Protein AF-G3UZN1-F1 (afdb_monomer)

Foldseek 3Di:
DADAAPNDSPDADEAEAEEEPQQPDPVSVVVVVVVVLVVCCVVVVDDSSRYDYDYHHDDQQVADDPNHTSVVD

Solvent-accessible surface area (backbone atoms only — not comparable to full-atom values): 4585 Å² total; per-residue (Å²): 140,82,69,71,55,95,92,33,74,62,89,66,49,79,47,78,48,73,38,65,88,68,38,72,44,69,72,46,42,54,56,51,46,58,54,49,50,57,52,47,32,66,77,65,73,42,61,74,92,36,51,48,78,48,68,39,59,44,57,49,74,77,40,78,51,98,94,44,38,49,71,82,110

Sequence (73 aa):
MTLLMNKSTEPCAHLLVSSIGVVGTAEQNRTHSASFFKFLTEELSLDQDRIVIRFFPLEAWQIGKKGTVMTFL

Nearest PDB structures (foldseek):
  3ker-assembly1_A  TM=9.823E-01  e=3.967E-12  Mus musculus
  7mru-assembly1_C  TM=9.800E-01  e=5.421E-10  Homo sapiens
  6c5f-assembly3_C  TM=9.847E-01  e=1.073E-09  Homo sapiens
  8vg7-assembly1_A  TM=9.825E-01  e=1.411E-09  Homo sapiens
  3m21-assembly1_F  TM=8.420E-01  e=1.411E-02  Helicobacter pylori 26695

Radius of gyration: 15.4 Å; Cα contacts (8 Å, |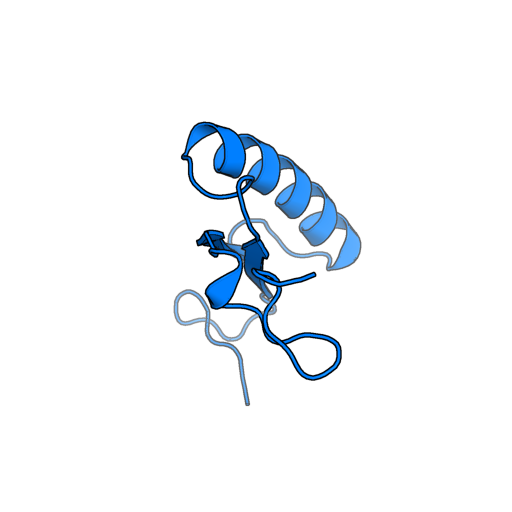Δi|>4): 84; chains: 1; bounding box: 30×23×39 Å

Structure (mmCIF, N/CA/C/O backbone):
data_AF-G3UZN1-F1
#
_entry.id   AF-G3UZN1-F1
#
loop_
_atom_site.group_PDB
_atom_site.id
_atom_site.type_symbol
_atom_site.label_atom_id
_atom_site.label_alt_id
_atom_site.label_comp_id
_atom_site.label_asym_id
_atom_site.label_entity_id
_atom_site.label_seq_id
_atom_site.pdbx_PDB_ins_code
_atom_site.Cartn_x
_atom_site.Cartn_y
_atom_site.Cartn_z
_atom_site.occupancy
_atom_site.B_iso_or_equiv
_atom_site.auth_seq_id
_atom_site.auth_comp_id
_atom_site.auth_asym_id
_atom_site.auth_atom_id
_atom_site.pdbx_PDB_model_num
ATOM 1 N N . MET A 1 1 ? -20.745 -11.515 1.312 1.00 59.12 1 MET A N 1
ATOM 2 C CA . MET A 1 1 ? -19.342 -11.576 1.773 1.00 59.12 1 MET A CA 1
ATOM 3 C C . MET A 1 1 ? -19.175 -10.455 2.780 1.00 59.12 1 MET A C 1
ATOM 5 O O . MET A 1 1 ? -19.474 -9.326 2.421 1.00 59.12 1 MET A O 1
ATOM 9 N N . THR A 1 2 ? -18.798 -10.761 4.021 1.00 77.38 2 THR A N 1
ATOM 10 C CA . THR A 1 2 ? -18.636 -9.759 5.087 1.00 77.38 2 THR A CA 1
ATOM 11 C C . THR A 1 2 ? -17.160 -9.655 5.421 1.00 77.38 2 THR A C 1
ATOM 13 O O . THR A 1 2 ? -16.503 -10.681 5.599 1.00 77.38 2 THR A O 1
ATOM 16 N N . LEU A 1 3 ? -16.634 -8.434 5.464 1.00 87.75 3 LEU A N 1
ATOM 17 C CA . LEU A 1 3 ? -15.262 -8.200 5.885 1.00 87.75 3 LEU A CA 1
ATOM 18 C C . LEU A 1 3 ? -15.213 -8.303 7.413 1.00 87.75 3 LEU A C 1
ATOM 20 O O . LEU A 1 3 ? -16.015 -7.678 8.103 1.00 87.75 3 LEU A O 1
ATOM 24 N N . LEU A 1 4 ? -14.323 -9.146 7.930 1.00 91.81 4 LEU A N 1
ATOM 25 C CA . LEU A 1 4 ? -14.176 -9.379 9.362 1.00 91.81 4 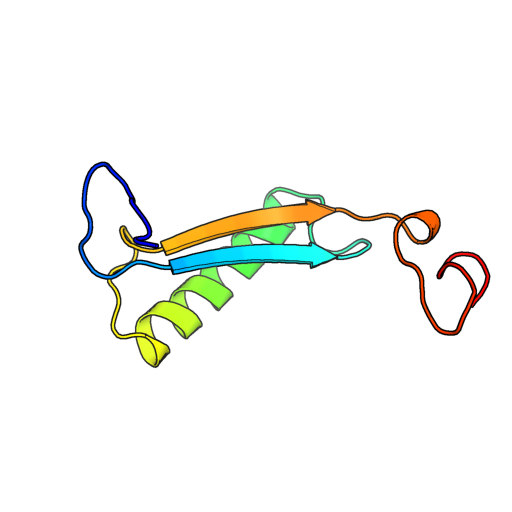LEU A CA 1
ATOM 26 C C . LEU A 1 4 ? -12.837 -8.797 9.804 1.00 91.81 4 LEU A C 1
ATOM 28 O O . LEU A 1 4 ? -11.785 -9.246 9.347 1.00 91.81 4 LEU A O 1
ATOM 32 N N . MET A 1 5 ? -12.879 -7.811 10.695 1.00 92.00 5 MET A N 1
ATOM 33 C CA . MET A 1 5 ? -11.691 -7.131 11.200 1.00 92.00 5 MET A CA 1
ATOM 34 C C . MET A 1 5 ? -11.712 -7.135 12.724 1.00 92.00 5 MET A C 1
ATOM 36 O O . MET A 1 5 ? -12.690 -6.715 13.345 1.00 92.00 5 MET A O 1
ATOM 40 N N . ASN A 1 6 ? -10.642 -7.654 13.331 1.00 87.56 6 ASN A N 1
ATOM 41 C CA . ASN A 1 6 ? -10.526 -7.827 14.783 1.00 87.56 6 ASN A CA 1
ATOM 42 C C . ASN A 1 6 ? -11.734 -8.562 15.399 1.00 87.56 6 ASN A C 1
ATOM 44 O O . ASN A 1 6 ? -12.248 -8.170 16.440 1.00 87.56 6 ASN A O 1
ATOM 48 N N . LYS A 1 7 ? -12.196 -9.637 14.736 1.00 89.56 7 LYS A N 1
ATOM 49 C CA . LYS A 1 7 ? -13.380 -10.442 15.118 1.00 89.56 7 LYS A CA 1
ATOM 50 C C . LYS A 1 7 ? -14.720 -9.692 15.089 1.00 89.56 7 LYS A C 1
ATOM 52 O O . LYS A 1 7 ? -15.712 -10.212 15.586 1.00 89.56 7 LYS A O 1
ATOM 57 N N . SER A 1 8 ? -14.759 -8.509 14.485 1.00 91.12 8 SER A N 1
ATOM 58 C CA . SER A 1 8 ? -15.954 -7.683 14.354 1.00 91.12 8 SER A CA 1
ATOM 59 C C . SER A 1 8 ? -16.344 -7.515 12.885 1.00 91.12 8 SER A C 1
ATOM 61 O O . SER A 1 8 ? -15.481 -7.380 12.012 1.00 91.12 8 SER A O 1
ATOM 63 N N . THR A 1 9 ? -17.651 -7.515 12.632 1.00 94.69 9 THR A N 1
ATOM 64 C CA . THR A 1 9 ? -18.272 -7.219 11.333 1.00 94.69 9 THR A CA 1
ATOM 65 C C . THR A 1 9 ? -18.715 -5.764 11.204 1.00 94.69 9 THR A C 1
ATOM 67 O O . THR A 1 9 ? -19.370 -5.427 10.221 1.00 94.69 9 THR A O 1
ATOM 70 N N . GLU A 1 10 ? -18.389 -4.913 12.181 1.00 95.50 10 GLU A N 1
ATOM 71 C CA . GLU A 1 10 ? -18.613 -3.471 12.071 1.00 95.50 10 GLU A CA 1
ATOM 72 C C . GLU A 1 10 ? -17.917 -2.909 10.818 1.00 95.50 10 GLU A C 1
ATOM 74 O O . GLU A 1 10 ? -16.932 -3.500 10.344 1.00 95.50 10 GLU A O 1
ATOM 79 N N . PRO A 1 11 ? -18.372 -1.768 10.276 1.00 95.94 11 PRO A N 1
ATOM 80 C CA . PRO A 1 11 ? -17.732 -1.128 9.132 1.00 95.94 11 PRO A CA 1
ATOM 81 C C . PRO A 1 11 ? -16.206 -1.035 9.299 1.00 95.94 11 PRO A C 1
ATOM 83 O O . PRO A 1 11 ? -15.689 -0.708 10.371 1.00 95.94 11 PRO A O 1
ATOM 86 N N . CYS A 1 12 ? -15.474 -1.427 8.258 1.00 96.88 12 CYS A N 1
ATOM 87 C CA . CYS A 1 12 ? -14.014 -1.425 8.224 1.00 96.88 12 CYS A CA 1
ATOM 88 C C . CYS A 1 12 ? -13.498 -1.393 6.782 1.00 96.88 12 CYS A C 1
ATOM 90 O O . CYS A 1 12 ? -14.237 -1.693 5.840 1.00 96.88 12 CYS A O 1
ATOM 92 N N . ALA A 1 13 ? -12.220 -1.048 6.611 1.00 96.06 13 ALA A N 1
ATOM 93 C CA . ALA A 1 13 ? -11.573 -0.959 5.308 1.00 96.06 13 ALA A CA 1
ATOM 94 C C . ALA A 1 13 ? -10.190 -1.625 5.300 1.00 96.06 13 ALA A C 1
ATOM 96 O O . ALA A 1 13 ? -9.353 -1.404 6.175 1.00 96.06 13 ALA A O 1
ATOM 97 N N . HIS A 1 14 ? -9.922 -2.415 4.258 1.00 95.81 14 HIS A N 1
ATOM 98 C CA . HIS A 1 14 ? -8.595 -2.950 3.959 1.00 95.81 14 HIS A CA 1
ATOM 99 C C . HIS A 1 14 ? -8.077 -2.314 2.666 1.00 95.81 14 HIS A C 1
ATOM 101 O O . HIS A 1 14 ? -8.608 -2.588 1.590 1.00 95.81 14 HIS A O 1
ATOM 107 N N . LEU A 1 15 ? -7.018 -1.512 2.759 1.00 97.62 15 LEU A N 1
ATOM 108 C CA . LEU A 1 15 ? -6.343 -0.926 1.603 1.00 97.62 15 LEU A CA 1
ATOM 109 C C . LEU A 1 15 ? -5.098 -1.749 1.243 1.00 97.62 15 LEU A C 1
ATOM 111 O O . LEU A 1 15 ? -4.249 -2.041 2.088 1.00 97.62 15 LEU A O 1
ATOM 115 N N . LEU A 1 16 ? -4.979 -2.114 -0.032 1.00 98.12 16 LEU A N 1
ATOM 116 C CA . LEU A 1 16 ? -3.793 -2.752 -0.600 1.00 98.12 16 LEU A CA 1
ATOM 117 C C . LEU A 1 16 ? -3.129 -1.757 -1.547 1.00 98.12 16 LEU A C 1
ATOM 119 O O . LEU A 1 16 ? -3.740 -1.348 -2.532 1.00 98.12 16 LEU A O 1
ATOM 123 N N . VAL A 1 17 ? -1.884 -1.385 -1.267 1.00 98.44 17 VAL A N 1
ATOM 124 C CA . VAL A 1 17 ? -1.114 -0.468 -2.113 1.00 98.44 17 VAL A CA 1
ATOM 125 C C . VAL A 1 17 ? 0.035 -1.245 -2.730 1.00 98.44 17 VAL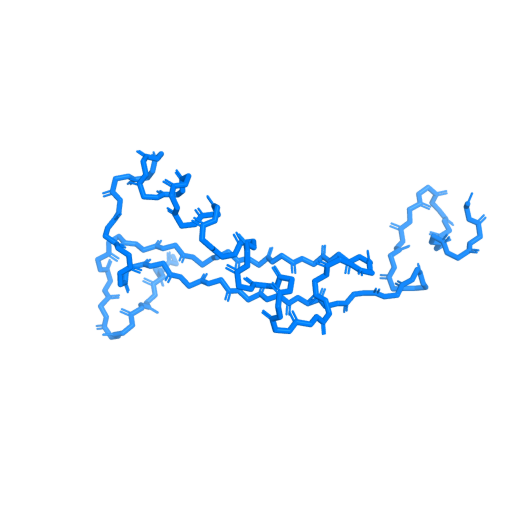 A C 1
ATOM 127 O O . VAL A 1 17 ? 0.970 -1.626 -2.033 1.00 98.44 17 VAL A O 1
ATOM 130 N N . SER A 1 18 ? -0.038 -1.487 -4.037 1.00 98.44 18 SER A N 1
ATOM 131 C CA . SER A 1 18 ? 1.048 -2.127 -4.785 1.00 98.44 18 SER A CA 1
ATOM 132 C C . SER A 1 18 ? 1.686 -1.114 -5.725 1.00 98.44 18 SER A C 1
ATOM 134 O O . SER A 1 18 ? 0.972 -0.470 -6.493 1.00 98.44 18 SER A O 1
ATOM 136 N N . SER A 1 19 ? 3.004 -0.930 -5.647 1.00 98.38 19 SER A N 1
ATOM 137 C CA . SER A 1 19 ? 3.703 0.078 -6.452 1.00 98.38 19 SER A CA 1
ATOM 138 C C . SER A 1 19 ? 5.181 -0.251 -6.641 1.00 98.38 19 SER A C 1
ATOM 140 O O . SER A 1 19 ? 5.793 -0.909 -5.800 1.00 98.38 19 SER A O 1
ATOM 142 N N . ILE A 1 20 ? 5.764 0.244 -7.732 1.00 98.12 20 ILE A N 1
ATOM 143 C CA . ILE A 1 20 ? 7.192 0.106 -8.028 1.00 98.12 20 ILE A CA 1
ATOM 144 C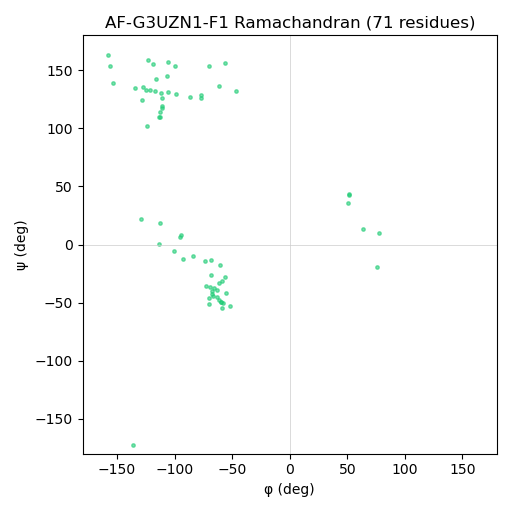 C . ILE A 1 20 ? 7.961 1.250 -7.351 1.00 98.12 20 ILE A C 1
ATOM 146 O O . ILE A 1 20 ? 7.622 2.421 -7.516 1.00 98.12 20 ILE A O 1
ATOM 150 N N . GLY A 1 21 ? 8.992 0.916 -6.570 1.00 97.44 21 GLY A N 1
ATOM 151 C CA . GLY A 1 21 ? 9.993 1.855 -6.031 1.00 97.44 21 GLY A CA 1
ATOM 152 C C . GLY A 1 21 ? 9.583 2.754 -4.850 1.00 97.44 21 GLY A C 1
ATOM 153 O O . GLY A 1 21 ? 10.459 3.251 -4.143 1.00 97.44 21 GLY A O 1
ATOM 154 N N . VAL A 1 22 ? 8.287 2.965 -4.592 1.00 98.00 22 VAL A N 1
ATOM 155 C CA . VAL A 1 22 ? 7.821 3.987 -3.618 1.00 98.00 22 VAL A CA 1
ATOM 156 C C . VAL A 1 22 ? 7.141 3.447 -2.358 1.00 98.00 22 VAL A C 1
ATOM 158 O O . VAL A 1 22 ? 6.723 4.243 -1.519 1.00 98.00 22 VAL A O 1
ATOM 161 N N . VAL A 1 23 ? 7.019 2.126 -2.212 1.00 98.25 23 VAL A N 1
ATOM 162 C CA . VAL A 1 23 ? 6.370 1.478 -1.051 1.00 98.25 23 VAL A CA 1
ATOM 163 C C . VAL A 1 23 ? 7.232 0.378 -0.412 1.00 98.25 23 VAL A C 1
ATOM 165 O O . VAL A 1 23 ? 6.721 -0.539 0.233 1.00 98.25 23 VAL A O 1
ATOM 168 N N . GLY A 1 24 ? 8.549 0.438 -0.630 1.00 97.81 24 GLY A N 1
ATOM 169 C CA . GLY A 1 24 ? 9.497 -0.617 -0.259 1.00 97.81 24 GLY A CA 1
ATOM 170 C C . GLY A 1 24 ? 10.144 -0.451 1.117 1.00 97.81 24 GLY A C 1
ATOM 171 O O . GLY A 1 24 ? 10.758 -1.398 1.601 1.00 97.81 24 GLY A O 1
ATOM 172 N N . THR A 1 25 ? 10.019 0.718 1.756 1.00 98.44 25 THR A N 1
ATOM 173 C CA . THR A 1 25 ? 10.654 0.989 3.058 1.00 98.44 25 THR A CA 1
ATOM 174 C C . THR A 1 25 ? 9.658 1.393 4.139 1.00 98.44 25 THR A C 1
ATOM 176 O O . THR A 1 25 ? 8.554 1.872 3.864 1.00 98.44 25 THR A O 1
ATOM 179 N N . ALA A 1 26 ? 10.062 1.219 5.399 1.00 98.50 26 ALA A N 1
ATOM 180 C CA . ALA A 1 26 ? 9.260 1.617 6.548 1.00 98.50 26 ALA A CA 1
ATOM 181 C C . ALA A 1 26 ? 9.037 3.138 6.588 1.00 98.50 26 ALA A C 1
ATOM 183 O O . ALA A 1 26 ? 7.935 3.589 6.884 1.00 98.50 26 ALA A O 1
ATOM 184 N N . GLU A 1 27 ? 10.046 3.938 6.240 1.00 98.44 27 GLU A N 1
ATOM 185 C CA . GLU A 1 27 ? 9.988 5.404 6.251 1.00 98.44 27 GLU A CA 1
ATOM 186 C C . GLU A 1 27 ? 9.021 5.946 5.191 1.00 98.44 27 GLU A C 1
ATOM 188 O O . GLU A 1 27 ? 8.214 6.836 5.483 1.00 98.44 27 GLU A O 1
ATOM 193 N N . GLN A 1 28 ? 9.059 5.374 3.980 1.00 98.38 28 GLN A N 1
ATOM 194 C CA . GLN A 1 28 ? 8.092 5.672 2.921 1.00 98.38 28 GLN A CA 1
ATOM 195 C C . GLN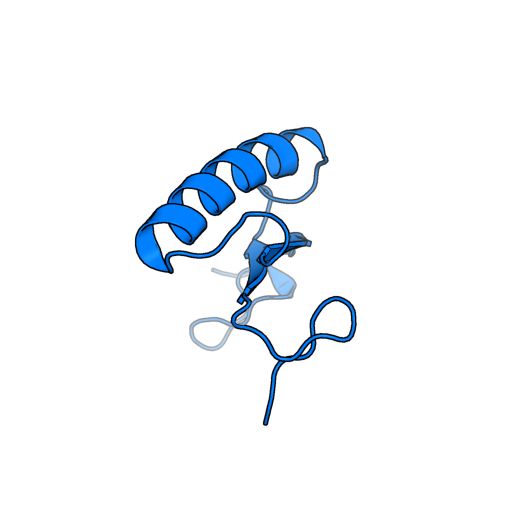 A 1 28 ? 6.677 5.340 3.405 1.00 98.38 28 GLN A C 1
ATOM 197 O O . GLN A 1 28 ? 5.795 6.201 3.440 1.00 98.38 28 GLN A O 1
ATOM 202 N N . ASN A 1 29 ? 6.485 4.103 3.867 1.00 98.62 29 ASN A N 1
ATOM 203 C CA . ASN A 1 29 ? 5.175 3.596 4.253 1.00 98.62 29 ASN A CA 1
ATOM 204 C C . ASN A 1 29 ? 4.621 4.280 5.507 1.00 98.62 29 ASN A C 1
ATOM 206 O O . ASN A 1 29 ? 3.404 4.403 5.624 1.00 98.62 29 ASN A O 1
ATOM 210 N N . ARG A 1 30 ? 5.463 4.810 6.405 1.00 98.62 30 ARG A N 1
ATOM 211 C CA . ARG A 1 30 ? 5.033 5.655 7.531 1.00 98.62 30 ARG A CA 1
ATOM 212 C C . ARG A 1 30 ? 4.357 6.933 7.037 1.00 98.62 30 ARG A C 1
ATOM 214 O O . ARG A 1 30 ? 3.274 7.274 7.506 1.00 98.62 30 ARG A O 1
ATOM 221 N N . THR A 1 31 ? 4.983 7.619 6.082 1.00 98.44 31 THR A N 1
ATOM 222 C CA . THR A 1 31 ? 4.454 8.863 5.496 1.00 98.44 31 THR A CA 1
ATOM 223 C C . THR A 1 31 ? 3.177 8.605 4.694 1.00 98.44 31 THR A C 1
ATOM 225 O O . THR A 1 31 ? 2.179 9.314 4.857 1.00 98.44 31 THR A O 1
ATOM 228 N N . HIS A 1 32 ? 3.173 7.544 3.882 1.00 98.50 32 HIS A N 1
ATOM 229 C CA . HIS A 1 32 ? 1.998 7.130 3.111 1.00 98.50 32 HIS A CA 1
ATOM 230 C C . HIS A 1 32 ? 0.837 6.734 4.016 1.00 98.50 32 HIS A C 1
ATOM 232 O O . HIS A 1 32 ? -0.283 7.184 3.797 1.00 98.50 32 HIS A O 1
ATOM 238 N N . SER A 1 33 ? 1.104 5.947 5.064 1.00 98.56 33 SER A N 1
ATOM 239 C CA . SER A 1 33 ? 0.079 5.528 6.024 1.00 98.56 33 SER A CA 1
ATOM 240 C C . SER A 1 33 ? -0.584 6.737 6.666 1.00 98.56 33 SER A C 1
ATOM 242 O O . SER A 1 33 ? -1.801 6.839 6.609 1.00 98.56 33 SER A O 1
ATOM 244 N N . ALA A 1 34 ? 0.184 7.698 7.190 1.00 98.44 34 ALA A N 1
ATOM 245 C CA . ALA A 1 34 ? -0.393 8.898 7.800 1.00 98.44 34 ALA A CA 1
ATOM 246 C C . ALA A 1 34 ? -1.343 9.646 6.843 1.00 98.44 34 ALA A C 1
ATOM 248 O O . ALA A 1 34 ? -2.430 10.065 7.242 1.00 98.44 34 ALA A O 1
ATOM 249 N N . SER A 1 35 ? -0.959 9.757 5.568 1.00 98.25 35 SER A N 1
ATOM 250 C CA . SER A 1 35 ? -1.761 10.439 4.545 1.00 98.25 35 SER A CA 1
ATOM 251 C C . SER A 1 35 ? -3.027 9.658 4.175 1.00 98.25 35 SER A C 1
ATOM 253 O O . SER A 1 35 ? -4.113 10.234 4.127 1.00 98.25 35 SER A O 1
ATOM 255 N N . PHE A 1 36 ? -2.913 8.344 3.956 1.00 98.50 36 PHE A N 1
ATOM 256 C CA . PHE A 1 36 ? -4.056 7.490 3.627 1.00 98.50 36 PHE A CA 1
ATOM 257 C C . PHE A 1 36 ? -5.036 7.353 4.783 1.00 98.50 36 PHE A C 1
ATOM 259 O O . PHE A 1 36 ? -6.236 7.384 4.543 1.00 98.50 36 PHE A O 1
ATOM 266 N N . PHE A 1 37 ? -4.555 7.229 6.022 1.00 98.38 37 PHE A N 1
ATOM 267 C CA . PHE A 1 37 ? -5.432 7.184 7.188 1.00 98.38 37 PHE A CA 1
ATOM 268 C C . PHE A 1 37 ? -6.258 8.459 7.284 1.00 98.38 37 PHE A C 1
ATOM 270 O O . PHE A 1 37 ? -7.474 8.350 7.347 1.00 98.38 37 PHE A O 1
ATOM 277 N N . LYS A 1 38 ? -5.628 9.639 7.186 1.00 98.19 38 LYS A N 1
ATOM 278 C CA . LYS A 1 38 ? -6.356 10.915 7.181 1.00 98.19 38 LYS A CA 1
ATOM 279 C C . LYS A 1 38 ? -7.471 10.924 6.130 1.00 98.19 38 LYS A C 1
ATOM 281 O O . LYS A 1 38 ? -8.624 11.179 6.458 1.00 98.19 38 LYS A O 1
ATOM 286 N N . PHE A 1 39 ? -7.124 10.598 4.886 1.00 98.44 39 PHE A N 1
ATOM 287 C CA . PHE A 1 39 ? -8.083 10.561 3.784 1.00 98.44 39 PHE A CA 1
ATOM 288 C C . PHE A 1 39 ? -9.226 9.563 4.035 1.00 98.44 39 PHE A C 1
ATOM 290 O O . PHE A 1 39 ? -10.394 9.912 3.922 1.00 98.44 39 PHE A O 1
ATOM 297 N N . LEU A 1 40 ? -8.909 8.323 4.416 1.00 98.12 40 LEU A N 1
ATOM 298 C CA . LEU A 1 40 ? -9.904 7.262 4.586 1.00 98.12 40 LEU A CA 1
ATOM 299 C C . LEU A 1 40 ? -10.825 7.498 5.785 1.00 98.12 40 LEU A C 1
ATOM 301 O O . LEU A 1 40 ? -12.007 7.179 5.695 1.00 98.12 40 LEU A O 1
ATOM 305 N N . THR A 1 41 ? -10.314 8.041 6.892 1.00 97.88 41 THR A N 1
ATOM 306 C CA . THR A 1 41 ? -11.156 8.359 8.054 1.00 97.88 41 THR A CA 1
ATOM 307 C C . THR A 1 41 ? -12.163 9.458 7.721 1.00 97.88 41 THR A C 1
ATOM 309 O O . THR A 1 41 ? -13.310 9.374 8.149 1.00 97.88 41 THR A O 1
ATOM 312 N N . GLU A 1 42 ? -11.756 10.453 6.922 1.00 97.75 42 GLU A N 1
ATOM 313 C CA . GLU A 1 42 ? -12.626 11.550 6.479 1.00 97.75 42 GLU A CA 1
ATOM 314 C C . GLU A 1 42 ? -13.681 11.048 5.475 1.00 97.75 42 GLU A C 1
ATOM 316 O O . GLU A 1 42 ? -14.876 11.241 5.688 1.00 9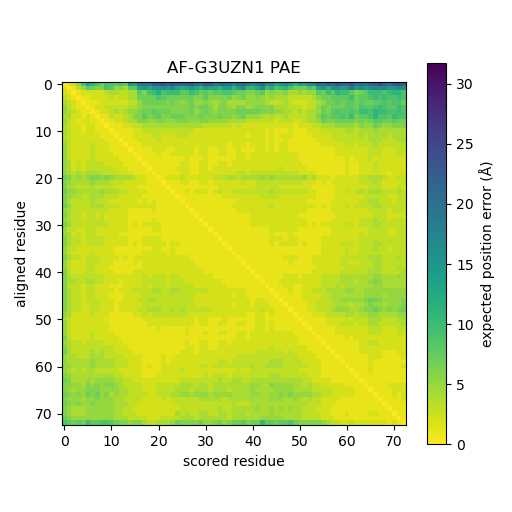7.75 42 GLU A O 1
ATOM 321 N N . GLU A 1 43 ? -13.264 10.334 4.427 1.00 98.25 43 GLU A N 1
ATOM 322 C CA . GLU A 1 43 ? -14.161 9.897 3.347 1.00 98.25 43 GLU A CA 1
ATOM 323 C C . GLU A 1 43 ? -15.116 8.769 3.753 1.00 98.25 43 GLU A C 1
ATOM 325 O O . GLU A 1 43 ? -16.253 8.707 3.287 1.00 98.25 43 GLU A O 1
ATOM 330 N N . LEU A 1 44 ? -14.662 7.847 4.606 1.00 97.00 44 LEU A N 1
ATOM 331 C CA . LEU A 1 44 ? -15.446 6.667 4.982 1.00 97.00 44 LEU A CA 1
ATOM 332 C C . LEU A 1 44 ? -16.123 6.809 6.346 1.00 97.00 44 LEU A C 1
ATOM 334 O O . LEU A 1 44 ? -16.886 5.920 6.720 1.00 97.00 44 LEU A O 1
ATOM 338 N N . SER A 1 45 ? -15.856 7.8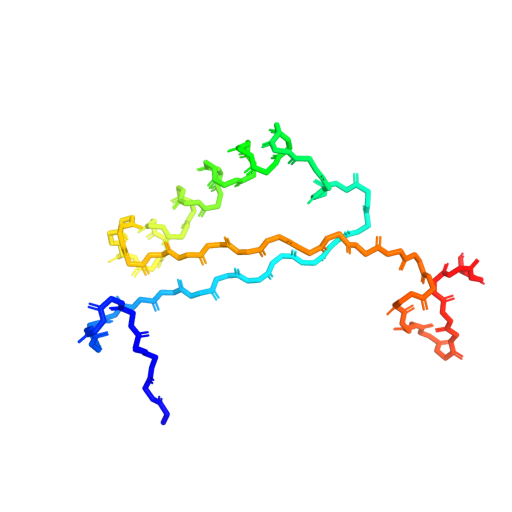94 7.085 1.00 97.12 45 SER A N 1
ATOM 339 C CA . SER A 1 45 ? -16.340 8.083 8.461 1.00 97.12 45 SER A CA 1
ATOM 340 C C . SER A 1 45 ? -16.022 6.877 9.362 1.00 97.12 45 SER A C 1
ATOM 342 O O . SER A 1 45 ? -16.870 6.403 10.118 1.00 97.12 45 SER A O 1
ATOM 344 N N . LEU A 1 46 ? -14.803 6.344 9.232 1.00 96.88 46 LEU A N 1
ATOM 345 C CA . LEU A 1 46 ? -14.306 5.209 10.010 1.00 96.88 46 LEU A CA 1
ATOM 346 C C . LEU A 1 46 ? -13.287 5.672 11.045 1.00 96.88 46 LEU A C 1
ATOM 348 O O . LEU A 1 46 ? -12.460 6.539 10.764 1.00 96.88 46 LEU A O 1
ATOM 352 N N . ASP A 1 47 ? -13.285 5.013 12.199 1.00 95.75 47 ASP A N 1
ATOM 353 C CA . ASP A 1 47 ? -12.203 5.140 13.169 1.00 95.75 47 ASP A CA 1
ATOM 354 C C . ASP A 1 47 ? -10.919 4.469 12.655 1.00 95.75 47 ASP A C 1
ATOM 356 O O . ASP A 1 47 ? -10.941 3.532 11.848 1.00 95.75 47 ASP A O 1
ATOM 360 N N . GLN A 1 48 ? -9.762 4.938 13.133 1.00 95.81 48 GLN A N 1
ATOM 361 C CA . GLN A 1 48 ? -8.460 4.442 12.670 1.00 95.81 48 GLN A CA 1
ATOM 362 C C . GLN A 1 48 ? -8.260 2.944 12.957 1.00 95.81 48 GLN A C 1
ATOM 364 O O . GLN A 1 48 ? -7.643 2.235 12.169 1.00 95.81 48 GLN A O 1
ATOM 369 N N . ASP A 1 49 ? -8.808 2.412 14.046 1.00 95.38 49 ASP A N 1
ATOM 370 C CA . ASP A 1 49 ? -8.716 0.986 14.381 1.00 95.38 49 ASP A CA 1
ATOM 371 C C . ASP A 1 49 ? -9.511 0.082 13.418 1.00 95.38 49 ASP A C 1
ATOM 373 O O . ASP A 1 49 ? -9.312 -1.136 13.410 1.00 95.38 49 ASP A O 1
ATOM 377 N N . ARG A 1 50 ? -10.382 0.670 12.585 1.00 96.50 50 ARG A N 1
ATOM 378 C CA . ARG A 1 50 ? -11.180 -0.011 11.555 1.00 96.50 50 ARG A CA 1
ATOM 379 C C . ARG A 1 50 ? -10.529 0.015 10.170 1.00 96.50 50 ARG A C 1
ATOM 381 O O . ARG A 1 50 ? -11.162 -0.389 9.194 1.00 96.50 50 ARG A O 1
ATOM 388 N N . ILE A 1 51 ? -9.282 0.474 10.060 1.00 97.44 51 ILE A N 1
ATOM 389 C CA . ILE A 1 51 ? -8.549 0.570 8.794 1.00 97.44 51 ILE A CA 1
ATOM 390 C C . ILE A 1 51 ? -7.219 -0.185 8.899 1.00 97.44 51 ILE A C 1
ATOM 392 O O . ILE A 1 51 ? -6.454 -0.009 9.843 1.00 97.44 51 ILE A O 1
ATOM 396 N N . VAL A 1 52 ? -6.907 -1.010 7.897 1.00 97.38 52 VAL A N 1
ATOM 397 C CA . VAL A 1 52 ? -5.581 -1.631 7.729 1.00 97.38 52 VAL A CA 1
ATOM 398 C C . VAL A 1 52 ? -5.056 -1.369 6.327 1.00 97.38 52 VAL A C 1
ATOM 400 O O . VAL A 1 52 ? -5.770 -1.546 5.340 1.00 97.38 52 VAL A O 1
ATOM 403 N N . ILE A 1 53 ? -3.775 -1.006 6.241 1.00 98.31 53 ILE A N 1
ATOM 404 C CA . ILE A 1 53 ? -3.065 -0.783 4.981 1.00 98.31 53 ILE A CA 1
ATOM 405 C C . ILE A 1 53 ? -1.932 -1.800 4.862 1.00 98.31 53 ILE A C 1
ATOM 407 O O . ILE A 1 53 ? -1.156 -1.990 5.798 1.00 98.31 53 ILE A O 1
ATOM 411 N N . ARG A 1 54 ? -1.824 -2.456 3.704 1.00 98.31 54 ARG A N 1
ATOM 412 C CA . ARG A 1 54 ? -0.680 -3.308 3.360 1.00 98.31 54 ARG A CA 1
ATOM 413 C C . ARG A 1 54 ? -0.019 -2.802 2.089 1.00 98.31 54 ARG A C 1
ATOM 415 O O . ARG A 1 54 ? -0.695 -2.540 1.095 1.00 98.31 54 ARG A O 1
ATOM 422 N N . PHE A 1 55 ? 1.300 -2.698 2.146 1.00 98.69 55 PHE A N 1
ATOM 423 C CA . PHE A 1 55 ? 2.138 -2.215 1.061 1.00 98.69 55 PHE A CA 1
ATOM 424 C C . PHE A 1 55 ? 2.870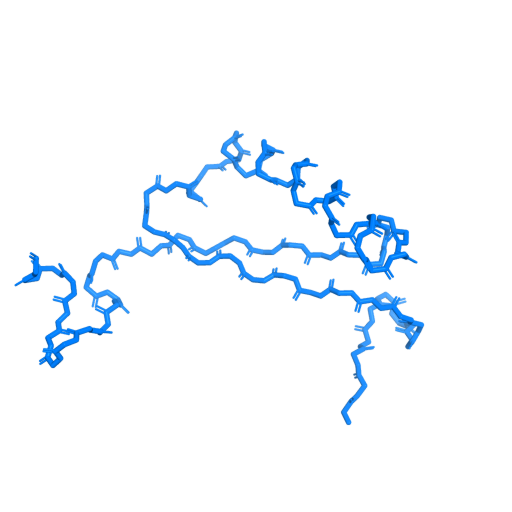 -3.385 0.406 1.00 98.69 55 PHE A C 1
ATOM 426 O O . PHE A 1 55 ? 3.469 -4.205 1.101 1.00 98.69 55 PHE A O 1
ATOM 433 N N . PHE A 1 56 ? 2.816 -3.454 -0.921 1.00 98.56 56 PHE A N 1
ATOM 434 C CA . PHE A 1 56 ? 3.446 -4.497 -1.724 1.00 98.56 56 PHE A CA 1
ATOM 435 C C . PHE A 1 56 ? 4.384 -3.836 -2.739 1.00 98.56 56 PHE A C 1
ATOM 437 O O . PHE A 1 56 ? 3.911 -3.287 -3.740 1.00 98.56 56 PHE A O 1
ATOM 444 N N . PRO A 1 57 ? 5.704 -3.832 -2.493 1.00 98.44 57 PRO A N 1
ATOM 445 C CA . PRO A 1 57 ? 6.644 -3.404 -3.514 1.00 98.44 57 PRO A CA 1
ATOM 446 C C . PRO A 1 57 ? 6.530 -4.333 -4.722 1.00 98.44 57 PRO A C 1
ATOM 448 O O . PRO A 1 57 ? 6.415 -5.551 -4.579 1.00 98.44 57 PRO A O 1
ATOM 451 N N . LEU A 1 58 ? 6.529 -3.732 -5.906 1.00 98.50 58 LEU A N 1
ATOM 452 C CA . LEU A 1 58 ? 6.520 -4.436 -7.178 1.00 98.50 58 LEU A CA 1
ATOM 453 C C . LEU A 1 58 ? 7.772 -4.095 -7.977 1.00 98.50 58 LEU A C 1
ATOM 455 O O . LEU A 1 58 ? 8.332 -3.007 -7.860 1.00 98.50 58 LEU A O 1
ATOM 459 N N . GLU A 1 59 ? 8.128 -5.009 -8.862 1.00 98.38 59 GLU A N 1
ATOM 460 C CA . GLU A 1 59 ? 9.095 -4.822 -9.930 1.00 98.38 59 GLU A CA 1
ATOM 461 C C . GLU A 1 59 ? 8.381 -4.695 -11.282 1.00 98.38 59 GLU A C 1
ATOM 463 O O . GLU A 1 59 ? 7.268 -5.193 -11.477 1.00 98.38 59 GLU A O 1
ATOM 468 N N . ALA A 1 60 ? 9.033 -4.062 -12.259 1.00 98.38 60 ALA A N 1
ATOM 469 C CA . ALA A 1 60 ? 8.433 -3.795 -13.573 1.00 98.38 60 ALA A CA 1
ATOM 470 C C . ALA A 1 60 ? 7.975 -5.067 -14.316 1.00 98.38 60 ALA A C 1
ATOM 472 O O . ALA A 1 60 ? 6.966 -5.051 -15.024 1.00 98.38 60 ALA A O 1
ATOM 473 N N . TRP A 1 61 ? 8.663 -6.192 -14.115 1.00 97.94 61 TRP A N 1
ATOM 474 C CA . TRP A 1 61 ? 8.323 -7.466 -14.757 1.00 97.94 61 TRP A CA 1
ATOM 475 C C . TRP A 1 61 ? 7.062 -8.114 -14.167 1.00 97.94 61 TRP A C 1
ATOM 477 O O . TRP A 1 61 ? 6.494 -9.013 -14.783 1.00 97.94 61 TRP A O 1
ATOM 487 N N . GLN A 1 62 ? 6.596 -7.649 -13.002 1.00 98.44 62 GLN A N 1
ATOM 488 C CA . GLN A 1 62 ? 5.385 -8.148 -12.345 1.00 98.44 62 GLN A CA 1
ATOM 489 C C . GLN A 1 62 ? 4.101 -7.490 -12.872 1.00 98.44 62 GLN A C 1
ATOM 491 O O . GLN A 1 62 ? 3.008 -7.941 -12.531 1.00 98.44 62 GLN A O 1
ATOM 496 N N . ILE A 1 63 ? 4.199 -6.434 -13.693 1.00 98.31 63 ILE A N 1
ATOM 497 C CA . ILE A 1 63 ? 3.039 -5.676 -14.180 1.00 98.31 63 ILE A CA 1
ATOM 498 C C . ILE A 1 63 ? 2.874 -5.858 -15.689 1.00 98.31 63 ILE A C 1
ATOM 500 O O . ILE A 1 63 ? 3.640 -5.312 -16.484 1.00 98.31 63 ILE A O 1
ATOM 504 N N . GLY A 1 64 ? 1.824 -6.581 -16.086 1.00 98.25 64 GLY A N 1
ATOM 505 C CA . GLY A 1 64 ? 1.381 -6.680 -17.478 1.00 98.25 64 GLY A CA 1
ATOM 506 C C . GLY A 1 64 ? 0.611 -5.431 -17.922 1.00 98.25 64 GLY A C 1
ATOM 507 O O . GLY A 1 64 ? -0.333 -5.004 -17.257 1.00 98.25 64 GLY A O 1
ATOM 508 N N . LYS A 1 65 ? 0.994 -4.834 -19.054 1.00 97.38 65 LYS A N 1
ATOM 509 C CA . LYS A 1 65 ? 0.364 -3.631 -19.614 1.00 97.38 65 LYS A CA 1
ATOM 510 C C . LYS A 1 65 ? 0.549 -3.572 -21.131 1.00 97.38 65 LYS A C 1
ATOM 512 O O . LYS A 1 65 ? 1.623 -3.858 -21.641 1.00 97.38 65 LYS A O 1
ATOM 517 N N . LYS A 1 66 ? -0.501 -3.168 -21.862 1.00 96.62 66 LYS A N 1
ATOM 518 C CA . LYS A 1 66 ? -0.484 -3.012 -23.336 1.00 96.62 66 LYS A CA 1
ATOM 519 C C . LYS A 1 66 ? 0.054 -4.251 -24.090 1.00 96.62 66 LYS A C 1
ATOM 521 O O . LYS A 1 66 ? 0.732 -4.111 -25.098 1.00 96.62 66 LYS A O 1
ATOM 526 N N . GLY A 1 67 ? -0.235 -5.457 -23.598 1.00 97.75 67 GLY A N 1
ATOM 527 C CA . GLY A 1 67 ? 0.207 -6.707 -24.233 1.00 97.75 67 GLY A CA 1
ATOM 528 C C . GLY A 1 67 ? 1.680 -7.083 -24.008 1.00 97.75 67 GLY A C 1
ATOM 529 O O . GLY A 1 67 ? 2.152 -8.023 -24.632 1.00 97.75 67 GLY A O 1
ATOM 530 N N . THR A 1 68 ? 2.400 -6.390 -23.122 1.00 98.25 68 THR A N 1
ATOM 531 C CA . THR A 1 68 ? 3.759 -6.744 -22.671 1.00 98.25 68 THR A CA 1
ATOM 532 C C . THR A 1 68 ? 3.864 -6.576 -21.146 1.00 98.25 68 THR A C 1
ATOM 534 O O . THR A 1 68 ? 2.854 -6.335 -20.484 1.00 98.25 68 THR A O 1
ATOM 537 N N . VAL A 1 69 ? 5.056 -6.703 -20.562 1.00 98.19 69 VAL A N 1
ATOM 538 C CA . VAL A 1 69 ? 5.339 -6.301 -19.173 1.00 98.19 69 VAL A CA 1
ATOM 539 C C . VAL A 1 69 ? 6.020 -4.938 -19.135 1.00 98.19 69 VAL A C 1
ATOM 541 O O . VAL A 1 69 ? 6.702 -4.554 -20.086 1.00 98.19 69 VAL A O 1
ATOM 544 N N . MET A 1 70 ? 5.863 -4.206 -18.031 1.00 98.00 70 MET A N 1
ATOM 545 C CA . MET A 1 70 ? 6.411 -2.851 -17.901 1.00 98.00 70 MET A CA 1
ATOM 546 C C . MET A 1 70 ? 7.935 -2.781 -18.025 1.00 98.00 70 MET A C 1
ATOM 548 O O . MET A 1 70 ? 8.455 -1.712 -18.301 1.00 98.00 70 MET A O 1
ATOM 552 N N . THR A 1 71 ? 8.654 -3.895 -17.885 1.00 97.69 71 THR A N 1
ATOM 553 C CA . THR A 1 71 ? 10.093 -3.954 -18.185 1.00 97.69 71 THR A CA 1
ATOM 554 C C . THR A 1 71 ? 10.431 -3.523 -19.618 1.00 97.69 71 THR A C 1
ATOM 556 O O . THR A 1 71 ? 11.537 -3.049 -19.850 1.00 97.69 71 THR A O 1
ATOM 559 N N . PHE A 1 72 ? 9.507 -3.686 -20.572 1.00 96.81 72 PHE A N 1
ATOM 560 C CA . PHE A 1 72 ? 9.718 -3.384 -21.995 1.00 96.81 72 PHE A CA 1
ATOM 561 C C . PHE A 1 72 ? 8.885 -2.192 -22.502 1.00 96.81 72 PHE A C 1
ATOM 563 O O . PHE A 1 72 ? 8.663 -2.076 -23.708 1.00 96.81 72 PHE A O 1
ATOM 570 N N . LEU A 1 7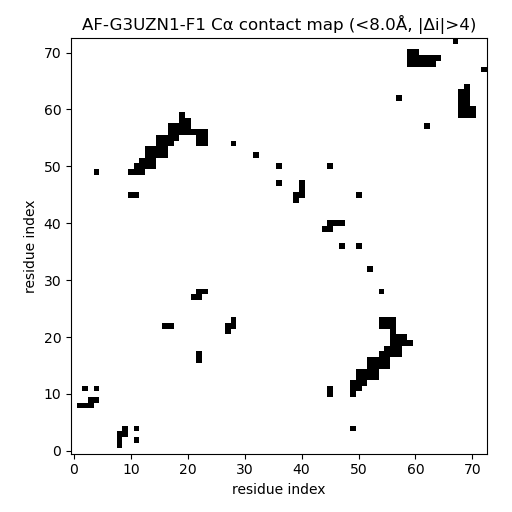3 ? 8.381 -1.347 -21.597 1.00 93.81 73 LEU A N 1
ATOM 571 C CA . LEU A 1 73 ? 7.636 -0.120 -21.909 1.00 93.81 73 LEU A CA 1
ATOM 572 C C . LEU A 1 73 ? 8.396 1.106 -21.416 1.00 93.81 73 LEU A C 1
ATOM 574 O O . LEU A 1 73 ? 8.349 2.119 -22.145 1.00 93.81 73 LEU A O 1
#

Secondary structure (DSSP, 8-state):
----BTTB-SS-EEEEEEEESSSSSHHHHHHHHHHHHHHHHHHH---GGGEEEEEEEE-GGG-EETTEEGGG-

Organism: Mus musculus (NCBI:txid10090)

InterPro domains:
  IPR001398 Macrophage migration inhibitory factor [PF01187] (2-71)
  IPR001398 Macrophage migration inhibitory factor [PTHR11954] (2-70)
  IPR014347 Tautomerase/MIF superfamily [G3DSA:3.30.429.10] (1-73)
  IPR014347 Tautomerase/MIF superfamily [SSF55331] (4-72)
  IPR019829 Macrophage migration inhibitory factor, conserved site [PS01158] (10-24)

Mean predicted aligned error: 2.97 Å

pLDDT: mean 96.23, std 5.49, range [59.12, 98.69]